Protein AF-E6Q2I5-F1 (afdb_monomer)

Sequence (131 aa):
MRLATWANRQGIAYCTAWRWVRQHRMPMPWSKTPTGTIFVESGTAPEHGAGAVALYARVSSNDRKHDLERQLGRLTEYATRNGMAVLRSVAEIGSGLKGHRPKLRRLLVDPFVQSIATVLRASVRSILNPR

Mean predicted aligned error: 13.49 Å

Organism: NCBI:txid410659

Secondary structure (DSSP, 8-state):
-BHHHHHHHTT--HHHHHHHHHTT--SS-EEE-TTSPEEE--------TT-EEEEEEEESSGGGHHHHHHHHHHHHHHHHHTT-EEEEEEEEE--SSS---HHHHHHHH-TT--EEEE--SS---------

Structure (mmCIF, N/CA/C/O backbone):
data_AF-E6Q2I5-F1
#
_entry.id   AF-E6Q2I5-F1
#
loop_
_atom_site.group_PDB
_atom_site.id
_atom_site.type_symbol
_atom_site.label_atom_id
_atom_site.label_alt_id
_atom_site.label_comp_id
_atom_site.label_asym_id
_atom_site.label_entity_id
_atom_site.label_seq_id
_atom_site.pdbx_PDB_ins_code
_a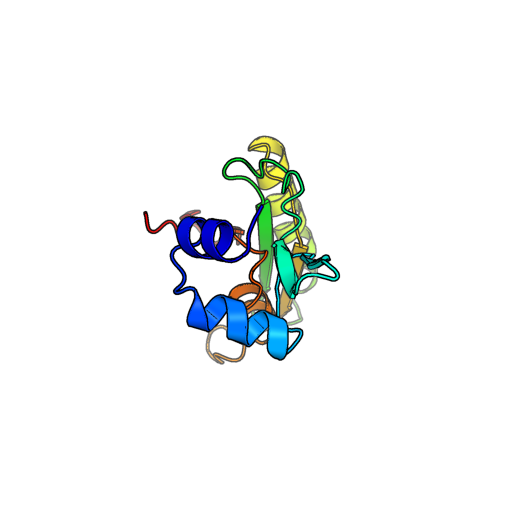tom_site.Cartn_x
_atom_site.Cartn_y
_atom_site.Cartn_z
_atom_site.occupancy
_atom_site.B_iso_or_equiv
_atom_site.auth_seq_id
_atom_site.auth_comp_id
_atom_site.auth_asym_id
_atom_site.auth_atom_id
_atom_site.pdbx_PDB_model_num
ATOM 1 N N . MET A 1 1 ? -13.416 4.262 15.803 1.00 89.12 1 MET A N 1
ATOM 2 C CA . MET A 1 1 ? -14.352 3.137 16.089 1.00 89.12 1 MET A CA 1
ATOM 3 C C . MET A 1 1 ? -13.695 2.090 17.002 1.00 89.12 1 MET A C 1
ATOM 5 O O . MET A 1 1 ? -12.475 2.089 17.087 1.00 89.12 1 MET A O 1
ATOM 9 N N . ARG A 1 2 ? -14.439 1.201 17.690 1.00 91.94 2 ARG A N 1
ATOM 10 C CA . ARG A 1 2 ? -13.824 0.134 18.525 1.00 91.94 2 ARG A CA 1
ATOM 11 C C . ARG A 1 2 ? -13.086 -0.900 17.662 1.00 91.94 2 ARG A C 1
ATOM 13 O O . ARG A 1 2 ? -13.536 -1.190 16.555 1.00 91.94 2 ARG A O 1
ATOM 20 N N . LEU A 1 3 ? -12.027 -1.518 18.196 1.00 90.75 3 LEU A N 1
ATOM 21 C CA . LEU A 1 3 ? -11.241 -2.552 17.499 1.00 90.75 3 LEU A CA 1
ATOM 22 C C . LEU A 1 3 ? -12.091 -3.715 16.966 1.00 90.75 3 LEU A C 1
ATOM 24 O O . LEU A 1 3 ? -11.895 -4.140 15.834 1.00 90.75 3 LEU A O 1
ATOM 28 N N . ALA A 1 4 ? -13.050 -4.209 17.753 1.00 90.81 4 ALA A N 1
ATOM 29 C CA . ALA A 1 4 ? -13.942 -5.292 17.330 1.00 90.81 4 ALA A CA 1
ATOM 30 C C . ALA A 1 4 ? -14.834 -4.885 16.146 1.00 90.81 4 ALA A C 1
ATOM 32 O O . ALA A 1 4 ? -14.985 -5.639 15.189 1.00 90.81 4 ALA A O 1
ATOM 33 N N . THR A 1 5 ? -15.373 -3.664 16.179 1.00 89.62 5 THR A N 1
ATOM 34 C CA . THR A 1 5 ? -16.174 -3.103 15.083 1.00 89.62 5 THR A CA 1
ATOM 35 C C . THR A 1 5 ? -15.336 -2.924 13.820 1.00 89.62 5 THR A C 1
ATOM 37 O O . THR A 1 5 ? -15.795 -3.246 12.729 1.00 89.62 5 THR A O 1
ATOM 40 N N . TRP A 1 6 ? -14.099 -2.445 13.969 1.00 90.06 6 TRP A N 1
ATOM 41 C CA . TRP A 1 6 ? -13.159 -2.312 12.861 1.00 90.06 6 TRP A CA 1
ATOM 42 C C . TRP A 1 6 ? -12.801 -3.673 12.258 1.00 90.06 6 TRP A C 1
ATOM 44 O O . TRP A 1 6 ? -12.902 -3.838 11.049 1.00 90.06 6 TRP A O 1
ATOM 54 N N . ALA A 1 7 ? -12.466 -4.659 13.092 1.00 88.38 7 ALA A N 1
ATOM 55 C CA . ALA A 1 7 ? -12.099 -6.000 12.646 1.00 88.38 7 ALA A CA 1
ATOM 56 C C . ALA A 1 7 ? -13.229 -6.644 11.827 1.00 88.38 7 ALA A C 1
ATOM 58 O O . ALA A 1 7 ? -12.984 -7.125 10.726 1.00 88.38 7 ALA A O 1
ATOM 59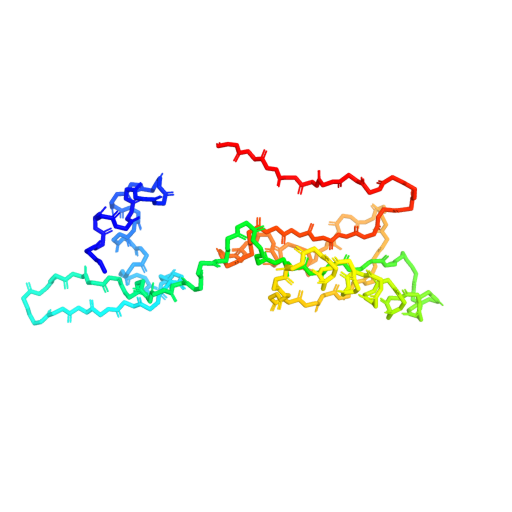 N N . ASN A 1 8 ? -14.473 -6.539 12.309 1.00 87.56 8 ASN A N 1
ATOM 60 C CA . ASN A 1 8 ? -15.649 -7.025 11.589 1.00 87.56 8 ASN A CA 1
ATOM 61 C C . ASN A 1 8 ? -15.828 -6.316 10.231 1.00 87.56 8 ASN A C 1
ATOM 63 O O . ASN A 1 8 ? -15.982 -6.976 9.210 1.00 87.56 8 ASN A O 1
ATOM 67 N N . ARG A 1 9 ? -15.698 -4.980 10.182 1.00 83.69 9 ARG A N 1
ATOM 68 C CA . ARG A 1 9 ? -15.765 -4.220 8.916 1.00 83.69 9 ARG A CA 1
ATOM 69 C C . ARG A 1 9 ? -14.689 -4.617 7.903 1.00 83.69 9 ARG A C 1
ATOM 71 O O . ARG A 1 9 ? -14.936 -4.512 6.711 1.00 83.69 9 ARG A O 1
ATOM 78 N N . GLN A 1 10 ? -13.511 -5.030 8.365 1.00 80.81 10 GLN A N 1
ATOM 79 C CA . GLN A 1 10 ? -12.421 -5.493 7.502 1.00 80.81 10 GLN A CA 1
ATOM 80 C C . GLN A 1 10 ? -12.520 -6.990 7.155 1.00 80.81 10 GLN A C 1
ATOM 82 O O . GLN A 1 10 ? -11.658 -7.500 6.447 1.00 80.81 10 GLN A O 1
ATOM 87 N N . GLY A 1 11 ? -13.514 -7.719 7.680 1.00 80.94 11 GLY A N 1
ATOM 88 C CA . GLY A 1 11 ? -13.620 -9.172 7.506 1.00 80.94 11 GLY A CA 1
ATOM 89 C C . GLY A 1 11 ? -12.541 -9.969 8.252 1.00 80.94 11 GLY A C 1
ATOM 90 O O . GLY A 1 11 ? -12.242 -11.105 7.893 1.00 80.94 11 GLY A O 1
ATOM 91 N N . ILE A 1 12 ? -11.928 -9.388 9.286 1.00 89.00 12 ILE A N 1
ATOM 92 C CA . ILE A 1 12 ? -10.827 -9.990 10.046 1.00 89.00 12 ILE A CA 1
ATOM 93 C C . ILE A 1 12 ? -11.331 -10.423 11.426 1.00 89.00 12 ILE A C 1
ATOM 95 O O . ILE A 1 12 ? -12.037 -9.687 12.116 1.00 89.00 12 ILE A O 1
ATOM 99 N N . ALA A 1 13 ? -10.915 -11.607 11.884 1.00 91.12 13 ALA A N 1
ATOM 100 C CA . ALA A 1 13 ? -11.218 -12.069 13.236 1.00 91.12 13 ALA A CA 1
ATOM 101 C C . ALA A 1 13 ? -10.642 -11.120 14.306 1.00 91.12 13 ALA A C 1
ATOM 103 O O . ALA A 1 13 ? -9.485 -10.694 14.230 1.00 91.12 13 ALA A O 1
ATOM 104 N N . TYR A 1 14 ? -11.416 -10.850 15.363 1.00 93.69 14 TYR A N 1
ATOM 105 C CA . TYR A 1 14 ? -11.007 -9.960 16.458 1.00 93.69 14 TYR A CA 1
ATOM 106 C C . TYR A 1 14 ? -9.650 -10.343 17.072 1.00 93.69 14 TYR A C 1
ATOM 108 O O . TYR A 1 14 ? -8.809 -9.474 17.303 1.00 93.69 14 TYR A O 1
ATOM 116 N N . CYS A 1 15 ? -9.393 -11.640 17.274 1.00 95.00 15 CYS A N 1
ATOM 117 C CA . CYS A 1 15 ? -8.123 -12.134 17.811 1.00 95.00 15 CYS A CA 1
ATOM 118 C C . CYS A 1 15 ? -6.914 -11.726 16.950 1.00 95.00 15 CYS A C 1
ATOM 120 O O . CYS A 1 15 ? -5.850 -11.420 17.492 1.00 95.00 15 CYS A O 1
ATOM 122 N N . THR A 1 16 ? -7.073 -11.681 15.624 1.00 91.25 16 THR A N 1
ATOM 123 C CA . THR A 1 16 ? -6.028 -11.246 14.684 1.00 91.25 16 THR A CA 1
ATOM 124 C C . THR A 1 16 ? -5.772 -9.749 14.818 1.00 91.25 16 THR A C 1
ATOM 126 O O . THR A 1 16 ? -4.626 -9.339 14.996 1.00 91.25 16 THR A O 1
ATOM 129 N N . ALA A 1 17 ? -6.835 -8.940 14.829 1.00 90.94 17 ALA A N 1
ATOM 130 C CA . ALA A 1 17 ? -6.729 -7.495 15.019 1.00 90.94 17 ALA A CA 1
ATOM 131 C C . ALA A 1 17 ? -6.079 -7.142 16.373 1.00 90.94 17 ALA A C 1
ATOM 133 O O . ALA A 1 17 ? -5.212 -6.274 16.456 1.00 90.94 17 ALA A O 1
ATOM 134 N N . TRP A 1 18 ? -6.430 -7.870 17.434 1.00 93.69 18 TRP A N 1
ATOM 135 C CA . TRP A 1 18 ? -5.825 -7.715 18.756 1.00 93.69 18 TRP A CA 1
ATOM 136 C C . TRP A 1 18 ? -4.340 -8.105 18.782 1.00 93.69 18 TRP A C 1
ATOM 138 O O . TRP A 1 18 ? -3.523 -7.415 19.397 1.00 93.69 18 TRP A O 1
ATOM 148 N N . ARG A 1 19 ? -3.957 -9.169 18.063 1.00 94.62 19 ARG A N 1
ATOM 149 C CA . ARG A 1 19 ? -2.552 -9.568 17.902 1.00 94.62 19 ARG A CA 1
ATOM 150 C C . ARG A 1 19 ? -1.738 -8.480 17.197 1.00 94.62 19 ARG A C 1
ATOM 152 O O . ARG A 1 19 ? -0.617 -8.211 17.619 1.00 94.62 19 ARG A O 1
ATOM 159 N N . TRP A 1 20 ? -2.293 -7.831 16.174 1.00 91.75 20 TRP A N 1
ATOM 160 C CA . TRP A 1 20 ? -1.624 -6.730 15.470 1.00 91.75 20 TRP A CA 1
ATOM 161 C C . TRP A 1 20 ? -1.361 -5.532 16.374 1.00 91.75 20 TRP A C 1
ATOM 163 O O . TRP A 1 20 ? -0.260 -4.985 16.340 1.00 91.75 20 TRP A O 1
ATOM 173 N N . VAL A 1 21 ? -2.328 -5.171 17.221 1.00 91.12 21 VAL A N 1
ATOM 174 C CA . VAL A 1 21 ? -2.153 -4.108 18.221 1.00 91.12 21 VAL A CA 1
ATOM 175 C C . VAL A 1 21 ? -1.016 -4.454 19.182 1.00 91.12 21 VAL A C 1
ATOM 177 O O . VAL A 1 21 ? -0.116 -3.643 19.375 1.00 91.12 21 VAL A O 1
ATOM 180 N N . ARG A 1 22 ? -0.996 -5.681 19.724 1.00 92.62 22 ARG A N 1
ATOM 181 C CA . ARG A 1 22 ? 0.083 -6.139 20.621 1.00 92.62 22 ARG A CA 1
ATOM 182 C C . ARG A 1 22 ? 1.466 -6.142 19.974 1.00 92.62 22 ARG A C 1
ATOM 184 O O . ARG A 1 22 ? 2.454 -5.950 20.667 1.00 92.62 22 ARG A O 1
ATOM 191 N N . GLN A 1 23 ? 1.539 -6.400 18.674 1.00 91.62 23 GLN A N 1
ATOM 192 C CA . GLN A 1 23 ? 2.799 -6.442 17.931 1.00 91.62 23 GLN A CA 1
ATOM 193 C C . GLN A 1 23 ? 3.199 -5.077 17.355 1.00 91.62 23 GLN A C 1
ATOM 195 O O . GLN A 1 23 ? 4.193 -5.006 16.640 1.00 91.62 23 GLN A O 1
ATOM 200 N N . HIS A 1 24 ? 2.424 -4.014 17.606 1.00 85.31 24 HIS A N 1
ATOM 201 C CA . HIS A 1 24 ? 2.594 -2.705 16.966 1.00 85.31 24 HIS A CA 1
ATOM 202 C C . HIS A 1 24 ? 2.616 -2.777 15.423 1.00 85.31 24 HIS A C 1
ATOM 204 O O . HIS A 1 24 ? 3.257 -1.971 14.759 1.00 85.31 24 HIS A O 1
ATOM 210 N N . ARG A 1 25 ? 1.890 -3.743 14.839 1.00 84.00 25 ARG A N 1
ATOM 211 C CA . ARG A 1 25 ? 1.756 -3.955 13.381 1.00 84.00 25 ARG A CA 1
ATOM 212 C C . ARG A 1 25 ? 0.407 -3.493 12.841 1.00 84.00 25 ARG A C 1
ATOM 214 O O . ARG A 1 25 ? -0.014 -3.921 11.770 1.00 84.00 25 ARG A O 1
ATOM 221 N N . MET A 1 26 ? -0.309 -2.691 13.619 1.00 82.12 26 MET A N 1
ATOM 222 C CA . MET A 1 26 ? -1.600 -2.160 13.212 1.00 82.12 26 MET A CA 1
ATOM 223 C C . MET A 1 26 ? -1.403 -1.252 11.990 1.00 82.12 26 MET A C 1
ATOM 225 O O . MET A 1 26 ? -0.581 -0.339 12.067 1.00 82.12 26 MET A O 1
ATOM 229 N N . PRO A 1 27 ? -2.120 -1.486 10.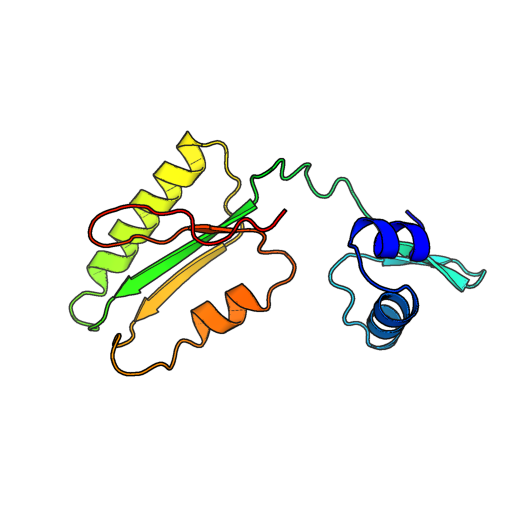877 1.00 76.56 27 PRO A N 1
ATOM 230 C CA . PRO A 1 27 ? -1.994 -0.642 9.696 1.00 76.56 27 PRO A CA 1
ATOM 231 C C . PRO A 1 27 ? -2.567 0.756 9.920 1.00 76.56 27 PRO A C 1
ATOM 233 O O . PRO A 1 27 ? -2.117 1.695 9.291 1.00 76.56 27 PRO A O 1
ATOM 236 N N . MET A 1 28 ? -3.538 0.918 10.819 1.00 78.31 28 MET A N 1
ATOM 237 C CA . MET A 1 28 ? -4.200 2.199 11.059 1.00 78.31 28 MET A CA 1
ATOM 238 C C . MET A 1 28 ? -3.768 2.806 12.394 1.00 78.31 28 MET A C 1
ATOM 240 O O . MET A 1 28 ? -3.481 2.048 13.328 1.00 78.31 28 MET A O 1
ATOM 244 N N . PRO A 1 29 ? -3.787 4.144 12.532 1.00 83.25 29 PRO A N 1
ATOM 245 C CA . PRO A 1 29 ? -3.641 4.789 13.827 1.00 83.25 29 PRO A C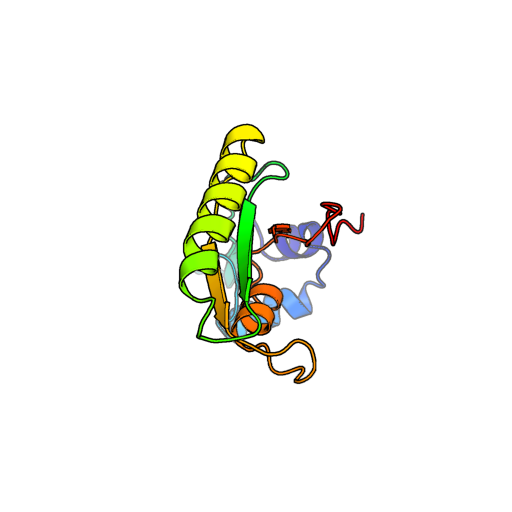A 1
ATOM 246 C C . PRO A 1 29 ? -4.689 4.265 14.813 1.00 83.25 29 PRO A C 1
ATOM 248 O O . PRO A 1 29 ? -5.862 4.054 14.485 1.00 83.25 29 PRO A O 1
ATOM 251 N N . TRP A 1 30 ? -4.251 4.004 16.036 1.00 88.75 30 TRP A N 1
ATOM 252 C CA . TRP A 1 30 ? -5.104 3.522 17.109 1.00 88.75 30 TRP A CA 1
ATOM 253 C C . TRP A 1 30 ? -4.663 4.142 18.425 1.00 88.75 30 TRP A C 1
ATOM 255 O O . TRP A 1 30 ? -3.483 4.403 18.649 1.00 88.75 30 TRP A O 1
ATOM 265 N N . SER A 1 31 ? -5.626 4.333 19.312 1.00 90.31 31 SER A N 1
ATOM 266 C CA . SER A 1 31 ? -5.424 4.794 20.673 1.00 90.31 31 SER A CA 1
ATOM 267 C C . SER A 1 31 ? -6.030 3.788 21.646 1.00 90.31 31 SER A C 1
ATOM 269 O O . SER A 1 31 ? -6.984 3.064 21.342 1.00 90.31 31 SER A O 1
ATOM 271 N N . LYS A 1 32 ? -5.436 3.685 22.834 1.00 91.38 32 LYS A N 1
ATOM 272 C CA . LYS A 1 32 ? -5.947 2.849 23.920 1.00 91.38 32 LYS A CA 1
ATOM 273 C C . LYS A 1 32 ? -6.361 3.761 25.058 1.00 91.38 32 LYS A C 1
ATOM 275 O O . LYS A 1 32 ? -5.563 4.569 25.521 1.00 91.38 32 LYS A O 1
ATOM 280 N N . THR A 1 33 ? -7.604 3.629 25.502 1.00 89.56 33 THR A N 1
ATOM 281 C CA . THR A 1 33 ? -8.084 4.374 26.665 1.00 89.56 33 THR A CA 1
ATOM 282 C C . THR A 1 33 ? -7.414 3.865 27.943 1.00 89.56 33 THR A C 1
ATOM 284 O O . THR A 1 33 ? -6.975 2.709 27.989 1.00 89.56 33 THR A O 1
ATOM 287 N N . PRO A 1 34 ? -7.406 4.662 29.026 1.00 86.69 34 PRO A N 1
ATOM 288 C CA . PRO A 1 34 ? -6.962 4.199 30.343 1.00 86.69 34 PRO A CA 1
ATOM 289 C C . PRO A 1 34 ? -7.703 2.938 30.821 1.00 86.69 34 PRO A C 1
ATOM 291 O O . PRO A 1 34 ? -7.121 2.076 31.467 1.00 86.69 34 PRO A O 1
ATOM 294 N N . THR A 1 35 ? -8.967 2.773 30.413 1.00 86.19 35 THR A N 1
ATOM 295 C CA . THR A 1 35 ? -9.799 1.585 30.681 1.00 86.19 35 THR A CA 1
ATOM 296 C C . THR A 1 35 ? -9.430 0.352 29.846 1.00 86.19 35 THR A C 1
ATOM 298 O O . THR A 1 35 ? -10.049 -0.698 29.974 1.00 86.19 35 THR A O 1
ATOM 301 N N . GLY A 1 36 ? -8.440 0.456 28.959 1.00 85.94 36 GLY A N 1
ATOM 302 C CA . GLY A 1 36 ? -7.941 -0.652 28.151 1.00 85.94 36 GLY A CA 1
ATOM 303 C C . GLY A 1 36 ? -8.693 -0.906 26.845 1.00 85.94 36 GLY A C 1
ATOM 304 O O . GLY A 1 36 ? -8.317 -1.813 26.100 1.00 85.94 36 GLY A O 1
ATOM 305 N N . THR A 1 37 ? -9.706 -0.097 26.530 1.00 89.81 37 THR A N 1
ATOM 306 C CA . THR A 1 37 ? -10.452 -0.211 25.273 1.00 89.81 37 THR A CA 1
ATOM 307 C C . THR A 1 37 ? -9.627 0.360 24.126 1.00 89.81 37 THR A C 1
ATOM 309 O O . THR A 1 37 ? -9.109 1.471 24.209 1.00 89.81 37 THR A O 1
ATOM 312 N N . ILE A 1 38 ? -9.508 -0.407 23.041 1.00 91.62 38 ILE A N 1
ATOM 313 C CA . ILE A 1 38 ? -8.759 0.003 21.851 1.00 91.62 38 ILE A CA 1
ATOM 314 C C . ILE A 1 38 ? -9.718 0.658 20.859 1.00 91.62 38 ILE A C 1
ATOM 316 O O . ILE A 1 38 ? -10.674 0.032 20.379 1.00 91.62 38 ILE A O 1
ATOM 320 N N . PHE A 1 39 ? -9.426 1.912 20.538 1.00 90.44 39 PHE A N 1
ATOM 321 C CA . PHE A 1 39 ? -10.079 2.681 19.497 1.00 90.44 39 PHE A CA 1
ATOM 322 C C . PHE A 1 39 ? -9.160 2.755 18.291 1.00 90.44 39 PHE A C 1
ATOM 324 O O . PHE A 1 39 ? -8.026 3.205 18.374 1.00 90.44 39 PHE A O 1
ATOM 331 N N . VAL A 1 40 ? -9.664 2.298 17.155 1.00 87.75 40 VAL A N 1
ATOM 332 C CA . VAL A 1 40 ? -9.014 2.532 15.874 1.00 87.75 40 VAL A CA 1
ATOM 333 C C . VAL A 1 40 ? -9.511 3.878 15.384 1.00 87.75 40 VAL A C 1
ATOM 335 O O . VAL A 1 40 ? -10.725 4.067 15.204 1.00 87.75 40 VAL A O 1
ATOM 338 N N . GLU A 1 41 ? -8.581 4.803 15.179 1.00 81.00 41 GLU A N 1
ATOM 339 C CA . GLU A 1 41 ? -8.817 6.012 14.410 1.00 81.00 41 GLU A CA 1
ATOM 340 C C . GLU A 1 41 ? -8.922 5.580 12.955 1.00 81.00 41 GLU A C 1
ATOM 342 O O . GLU A 1 41 ? -8.035 5.722 12.119 1.00 81.00 41 GLU A O 1
ATOM 347 N N . SER A 1 42 ? -10.099 5.059 12.629 1.00 63.44 42 SER A N 1
ATOM 348 C CA . SER A 1 42 ? -10.681 5.516 11.400 1.00 63.44 42 SER A CA 1
ATOM 349 C C . SER A 1 42 ? -10.842 7.013 11.608 1.00 63.44 42 SER A C 1
ATOM 351 O O . SER A 1 42 ? -11.838 7.454 12.186 1.00 63.44 42 SER A O 1
ATOM 353 N N . GLY A 1 43 ? -9.920 7.803 11.065 1.00 50.66 43 GLY A N 1
ATOM 354 C CA . GLY A 1 43 ? -10.419 9.006 10.436 1.00 50.66 43 GLY A CA 1
ATOM 355 C C . GLY A 1 43 ? -11.625 8.603 9.573 1.00 50.66 43 GLY A C 1
ATOM 356 O O . GLY A 1 43 ? -11.899 7.426 9.282 1.00 50.66 43 GLY A O 1
ATOM 357 N N . THR A 1 44 ? -12.247 9.559 8.941 1.00 43.31 44 THR A N 1
ATOM 358 C CA . THR A 1 44 ? -12.236 9.345 7.507 1.00 43.31 44 THR A CA 1
ATOM 359 C C . THR A 1 44 ? -10.791 8.919 7.142 1.00 43.31 44 THR A C 1
ATOM 361 O O . THR A 1 44 ? -9.930 9.753 6.894 1.00 43.31 44 THR A O 1
ATOM 364 N N . ALA A 1 45 ? -10.517 7.594 7.059 1.00 42.25 45 ALA A N 1
ATOM 365 C CA . ALA A 1 45 ? -9.933 7.103 5.828 1.00 42.25 45 ALA A CA 1
ATOM 366 C C . ALA A 1 45 ? -10.656 7.981 4.831 1.00 42.25 45 ALA A C 1
ATOM 368 O O . ALA A 1 45 ? -11.901 7.985 4.916 1.00 42.25 45 ALA A O 1
ATOM 369 N N . PRO A 1 46 ? -9.954 8.809 4.030 1.00 39.28 46 PRO A N 1
ATOM 370 C CA . PRO A 1 46 ? -10.629 9.431 2.914 1.00 39.28 46 PRO A CA 1
ATOM 371 C C . PRO A 1 46 ? -11.546 8.342 2.426 1.00 39.28 46 PRO A C 1
ATOM 373 O O . PRO A 1 46 ? -11.139 7.163 2.419 1.00 39.28 46 PRO A O 1
ATOM 376 N N . GLU A 1 47 ? -12.815 8.669 2.258 1.00 41.75 47 GLU A N 1
ATOM 377 C CA . GLU A 1 47 ? -13.645 7.826 1.446 1.00 41.75 47 GLU A CA 1
ATOM 378 C C . GLU A 1 47 ? -12.828 7.734 0.159 1.00 41.75 47 GLU A C 1
ATOM 380 O O . GLU A 1 47 ? -12.894 8.585 -0.717 1.00 41.75 47 GLU A O 1
ATOM 385 N N . HIS A 1 48 ? -11.895 6.782 0.100 1.00 42.56 48 HIS A N 1
ATOM 386 C CA . HIS A 1 48 ? -11.065 6.462 -1.019 1.00 42.56 48 HIS A CA 1
ATOM 387 C C . HIS A 1 48 ? -12.076 5.624 -1.761 1.00 42.56 48 HIS A C 1
ATOM 389 O O . HIS A 1 48 ? -11.961 4.403 -1.794 1.00 42.56 48 HIS A O 1
ATOM 395 N N . GLY A 1 49 ? -13.176 6.276 -2.157 1.00 41.31 49 GLY A N 1
ATOM 396 C CA . GLY A 1 49 ? -14.348 5.679 -2.725 1.00 41.31 49 GLY A CA 1
ATOM 397 C C . GLY A 1 49 ? -13.799 4.995 -3.939 1.00 41.31 49 GLY A C 1
ATOM 398 O O . GLY A 1 49 ? -13.370 5.667 -4.865 1.00 41.31 49 GLY A O 1
ATOM 399 N N . ALA A 1 50 ? -13.635 3.681 -3.854 1.00 49.53 50 ALA A N 1
ATOM 400 C CA . ALA A 1 50 ? -13.083 2.885 -4.932 1.00 49.53 50 ALA A CA 1
ATOM 401 C C . ALA A 1 50 ? -11.770 3.424 -5.581 1.00 49.53 50 ALA A C 1
ATOM 403 O O . ALA A 1 50 ? -11.524 3.127 -6.747 1.00 49.53 50 ALA A O 1
ATOM 404 N N . GLY A 1 51 ? -10.937 4.222 -4.884 1.00 52.75 51 GLY A N 1
ATOM 405 C CA . GLY A 1 51 ? -10.105 5.220 -5.586 1.00 52.75 51 GLY A CA 1
ATOM 406 C C . GLY A 1 51 ? -8.609 5.296 -5.267 1.00 52.75 51 GLY A C 1
ATOM 407 O O . GLY A 1 51 ? -7.887 5.933 -6.030 1.00 52.75 51 GLY A O 1
ATOM 408 N N . ALA A 1 52 ? -8.106 4.694 -4.182 1.00 67.38 52 ALA A N 1
ATOM 409 C CA . ALA A 1 52 ? -6.673 4.760 -3.859 1.00 67.38 52 ALA A CA 1
ATOM 410 C C . ALA A 1 52 ? -5.874 3.747 -4.691 1.00 67.38 52 ALA A C 1
ATOM 412 O O . ALA A 1 52 ? -5.925 2.539 -4.443 1.00 67.38 52 ALA A O 1
ATOM 413 N N . VAL A 1 53 ? -5.122 4.240 -5.674 1.00 81.88 53 VAL A N 1
ATOM 414 C CA . VAL A 1 53 ? -4.383 3.414 -6.633 1.00 81.88 53 VAL A CA 1
ATOM 415 C C . VAL A 1 53 ? -2.874 3.584 -6.473 1.00 81.88 53 VAL A C 1
ATOM 417 O O . VAL A 1 53 ? -2.347 4.695 -6.399 1.00 81.88 53 VAL A O 1
ATOM 420 N N . ALA A 1 54 ? -2.149 2.469 -6.433 1.00 88.50 54 ALA A N 1
ATOM 421 C CA . ALA A 1 54 ? -0.703 2.462 -6.597 1.00 88.50 54 ALA A CA 1
ATOM 422 C C . ALA A 1 54 ? -0.355 2.283 -8.078 1.00 88.50 54 ALA A C 1
ATOM 424 O O . ALA A 1 54 ? -0.876 1.397 -8.752 1.00 88.50 54 ALA A O 1
ATOM 425 N N . LEU A 1 55 ? 0.547 3.106 -8.595 1.00 90.81 55 LEU A N 1
ATOM 426 C CA . LEU A 1 55 ? 1.023 3.022 -9.968 1.00 90.81 55 LEU A CA 1
ATOM 427 C C . LEU A 1 55 ? 2.285 2.164 -10.014 1.00 90.81 55 LEU A C 1
ATOM 429 O O . LEU A 1 55 ? 3.238 2.400 -9.270 1.00 90.81 55 LEU A O 1
ATOM 433 N N . TYR A 1 56 ? 2.311 1.183 -10.910 1.00 91.38 56 TYR A N 1
ATOM 434 C CA . TYR A 1 56 ? 3.446 0.289 -11.097 1.00 91.38 56 TYR A CA 1
ATOM 435 C C . TYR A 1 56 ? 3.868 0.233 -12.568 1.00 91.38 56 TYR A C 1
ATOM 437 O O . TYR A 1 56 ? 3.139 -0.274 -13.424 1.00 91.38 56 TYR A O 1
ATOM 445 N N . ALA A 1 57 ? 5.075 0.716 -12.854 1.00 90.50 57 ALA A N 1
ATOM 446 C CA . ALA A 1 57 ? 5.703 0.659 -14.170 1.00 90.50 57 ALA A CA 1
ATOM 447 C C . ALA A 1 57 ? 6.884 -0.314 -14.165 1.00 90.50 57 ALA A C 1
ATOM 449 O O . ALA A 1 57 ? 7.680 -0.344 -13.219 1.00 90.50 57 ALA A O 1
ATOM 450 N N . ARG A 1 58 ? 7.023 -1.091 -15.247 1.00 89.25 58 ARG A N 1
ATOM 451 C CA . ARG A 1 58 ? 8.100 -2.075 -15.379 1.00 89.25 58 ARG A CA 1
ATOM 452 C C . ARG A 1 58 ? 8.706 -2.090 -16.773 1.00 89.25 58 ARG A C 1
ATOM 454 O O . ARG A 1 58 ? 7.998 -2.150 -17.778 1.00 89.25 58 ARG A O 1
ATOM 461 N N . VAL A 1 59 ? 10.031 -2.193 -16.820 1.00 87.69 59 VAL A N 1
ATOM 462 C CA . VAL A 1 59 ? 10.778 -2.504 -18.045 1.00 87.69 59 VAL A CA 1
ATOM 463 C C . VAL A 1 59 ? 11.697 -3.704 -17.846 1.00 87.69 59 VAL A C 1
ATOM 465 O O . VAL A 1 59 ? 12.127 -4.008 -16.736 1.00 87.69 59 VAL A O 1
ATOM 468 N N . SER A 1 60 ? 11.955 -4.437 -18.928 1.00 81.62 60 SER A N 1
ATOM 469 C CA . SER A 1 60 ? 12.748 -5.671 -18.893 1.00 81.62 60 SER A CA 1
ATOM 470 C C . SER A 1 60 ? 14.258 -5.450 -18.951 1.00 81.62 60 SER A C 1
ATOM 472 O O . SER A 1 60 ? 14.986 -6.316 -18.478 1.00 81.62 60 SER A O 1
ATOM 474 N N . SER A 1 61 ? 14.709 -4.329 -19.525 1.00 80.25 61 SER A N 1
ATOM 475 C CA . SER A 1 61 ? 16.125 -3.958 -19.651 1.00 80.25 61 SER A CA 1
ATOM 476 C C . SER A 1 61 ? 16.356 -2.548 -19.119 1.00 80.25 61 SER A C 1
ATOM 478 O O . SER A 1 61 ? 15.460 -1.703 -19.189 1.00 80.25 61 SER A O 1
ATOM 480 N N . ASN A 1 62 ? 17.571 -2.297 -18.636 1.00 82.19 62 ASN A N 1
ATOM 481 C CA . ASN A 1 62 ? 18.010 -0.979 -18.194 1.00 82.19 62 ASN A CA 1
ATOM 482 C C . ASN A 1 62 ? 18.053 0.034 -19.353 1.00 82.19 62 ASN A C 1
ATOM 484 O O . ASN A 1 62 ? 17.782 1.211 -19.145 1.00 82.19 62 ASN A O 1
ATOM 488 N N . ASP A 1 63 ? 18.259 -0.432 -20.588 1.00 82.38 63 ASP A N 1
ATOM 489 C CA . ASP A 1 63 ? 18.270 0.415 -21.796 1.00 82.38 63 ASP A CA 1
ATOM 490 C C . ASP A 1 63 ? 16.919 1.111 -22.035 1.00 82.38 63 ASP A C 1
ATOM 492 O O . ASP A 1 63 ? 16.824 2.143 -22.695 1.00 82.38 63 ASP A O 1
ATOM 496 N N . ARG A 1 64 ? 15.846 0.562 -21.451 1.00 80.94 64 ARG A N 1
ATOM 497 C CA . ARG A 1 64 ? 14.484 1.107 -21.515 1.00 80.94 64 ARG A CA 1
ATOM 498 C C . ARG A 1 64 ? 14.098 1.877 -20.258 1.00 80.94 64 ARG A C 1
ATOM 500 O O . ARG A 1 64 ? 12.920 2.090 -20.013 1.00 80.94 64 ARG A O 1
ATOM 507 N N . LYS A 1 65 ? 15.056 2.307 -19.435 1.00 83.38 65 LYS A N 1
ATOM 508 C CA . LYS A 1 65 ? 14.767 3.090 -18.224 1.00 83.38 65 LYS A CA 1
ATOM 509 C C . LYS A 1 65 ? 13.962 4.360 -18.530 1.00 83.38 65 LYS A C 1
ATOM 511 O O . LYS A 1 65 ? 13.064 4.690 -17.765 1.00 83.38 65 LYS A O 1
ATOM 516 N N . HIS A 1 66 ? 14.219 5.005 -19.668 1.00 85.06 66 HIS A N 1
ATOM 517 C CA . HIS A 1 66 ? 13.466 6.177 -20.129 1.00 85.06 66 HIS A CA 1
ATOM 518 C C . HIS A 1 66 ? 11.968 5.883 -20.361 1.00 85.06 66 HIS A C 1
ATOM 520 O O . HIS A 1 66 ? 11.126 6.756 -20.164 1.00 85.06 66 HIS A O 1
ATOM 5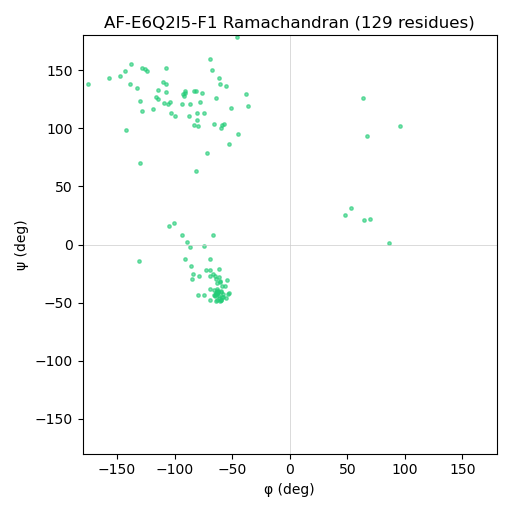26 N N . ASP A 1 67 ? 11.600 4.639 -20.699 1.00 86.50 67 ASP A N 1
ATOM 527 C CA . ASP A 1 67 ? 10.195 4.245 -20.862 1.00 86.50 67 ASP A CA 1
ATOM 528 C C . ASP A 1 67 ? 9.432 4.231 -19.528 1.00 86.50 67 ASP A C 1
ATOM 530 O O . ASP A 1 67 ? 8.203 4.316 -19.536 1.00 86.50 67 ASP A O 1
ATOM 534 N N . LEU A 1 68 ? 10.115 4.112 -18.381 1.00 87.88 68 LEU A N 1
ATOM 535 C CA . LEU A 1 68 ? 9.461 4.050 -17.068 1.00 87.88 68 LEU A CA 1
ATOM 536 C C . LEU A 1 68 ? 8.740 5.352 -16.734 1.00 87.88 68 LEU A C 1
ATOM 538 O O . LEU A 1 68 ? 7.598 5.307 -16.285 1.00 87.88 68 LEU A O 1
ATOM 542 N N . GLU A 1 69 ? 9.380 6.495 -16.978 1.00 86.75 69 GLU A N 1
ATOM 543 C CA . GLU A 1 69 ? 8.779 7.809 -16.729 1.00 86.75 69 GLU A CA 1
ATOM 544 C C . GLU A 1 69 ? 7.556 8.019 -17.617 1.00 86.75 69 GLU A C 1
ATOM 546 O O . GLU A 1 69 ? 6.493 8.411 -17.140 1.00 86.75 69 GLU A O 1
ATOM 551 N N . ARG A 1 70 ? 7.653 7.627 -18.891 1.00 88.06 70 ARG A N 1
ATOM 552 C CA . ARG A 1 70 ? 6.526 7.668 -19.828 1.00 88.06 70 ARG A CA 1
ATOM 553 C C . ARG A 1 70 ? 5.378 6.742 -19.417 1.00 88.06 70 ARG A C 1
ATOM 555 O O . ARG A 1 70 ? 4.212 7.100 -19.576 1.00 88.06 70 ARG A O 1
ATOM 562 N N . GLN A 1 71 ? 5.679 5.544 -18.914 1.00 90.12 71 GLN A N 1
ATOM 563 C CA . GLN A 1 71 ? 4.663 4.623 -18.396 1.00 90.12 71 GLN A CA 1
ATOM 564 C C . GLN A 1 71 ? 3.982 5.185 -17.147 1.00 90.12 71 GLN A C 1
ATOM 566 O O . GLN A 1 71 ? 2.759 5.124 -17.055 1.00 90.12 71 GLN A O 1
ATOM 571 N N . LEU A 1 72 ? 4.750 5.756 -16.216 1.00 90.06 72 LEU A N 1
ATOM 572 C CA . LEU A 1 72 ? 4.201 6.388 -15.020 1.00 90.06 72 LEU A CA 1
ATOM 573 C C . LEU A 1 72 ? 3.350 7.609 -15.366 1.00 90.06 72 LEU A C 1
ATOM 575 O O . LEU A 1 72 ? 2.247 7.706 -14.850 1.00 90.06 72 LEU A O 1
ATOM 579 N N . GLY A 1 73 ? 3.789 8.477 -16.282 1.00 88.12 73 GLY A N 1
ATOM 580 C CA . GLY A 1 73 ? 3.001 9.631 -16.728 1.00 88.12 73 GLY A CA 1
ATOM 581 C C . GLY A 1 73 ? 1.620 9.227 -17.251 1.00 88.12 73 GLY A C 1
ATOM 582 O O . GLY A 1 73 ? 0.605 9.757 -16.811 1.00 88.12 73 GLY A O 1
ATOM 583 N N . ARG A 1 74 ? 1.561 8.186 -18.092 1.00 89.06 74 ARG A N 1
ATOM 584 C CA . ARG A 1 74 ? 0.291 7.624 -18.590 1.00 89.06 74 ARG A CA 1
ATOM 585 C C . ARG A 1 74 ? -0.599 7.066 -17.481 1.00 89.06 74 ARG A C 1
ATOM 587 O O . ARG A 1 74 ? -1.817 7.203 -17.547 1.00 89.06 74 ARG A O 1
ATOM 594 N N . LEU A 1 75 ? -0.003 6.403 -16.492 1.00 89.50 75 LEU A N 1
ATOM 595 C CA . LEU A 1 75 ? -0.729 5.863 -15.344 1.00 89.50 75 LEU A CA 1
ATOM 596 C C . LEU A 1 75 ? -1.266 6.976 -14.438 1.00 89.50 75 LEU A C 1
ATOM 598 O O . LEU A 1 75 ? -2.390 6.869 -13.956 1.00 89.50 75 LEU A O 1
ATOM 602 N N . THR A 1 76 ? -0.502 8.052 -14.257 1.00 87.62 76 THR A N 1
ATOM 603 C CA . THR A 1 76 ? -0.934 9.241 -13.519 1.00 87.62 76 THR A CA 1
ATOM 604 C C . THR A 1 76 ? -2.095 9.918 -14.233 1.00 87.62 76 THR A C 1
ATOM 606 O O . THR A 1 76 ? -3.118 10.169 -13.613 1.00 87.62 76 THR A O 1
ATOM 609 N N . GLU A 1 77 ? -1.995 10.142 -15.545 1.00 88.38 77 GLU A N 1
ATOM 610 C CA . GLU A 1 77 ? -3.103 10.695 -16.332 1.00 88.38 77 GLU A CA 1
ATOM 611 C C . GLU A 1 77 ? -4.361 9.827 -16.244 1.00 88.38 77 GLU A C 1
ATOM 613 O O . GLU A 1 77 ? -5.463 10.351 -16.097 1.00 88.38 77 GLU A O 1
ATOM 618 N N . TYR A 1 78 ? -4.208 8.502 -16.322 1.00 85.50 78 TYR A N 1
ATOM 619 C CA . TYR A 1 78 ? -5.318 7.573 -16.143 1.00 85.50 78 TYR A CA 1
ATOM 620 C C . TYR A 1 78 ? -5.953 7.727 -14.757 1.00 85.50 78 TYR A C 1
ATOM 622 O O . TYR A 1 78 ? -7.174 7.838 -14.668 1.00 85.50 78 TYR A O 1
ATOM 630 N N . ALA A 1 79 ? -5.148 7.770 -13.694 1.00 84.19 79 ALA A N 1
ATOM 631 C CA . ALA A 1 79 ? -5.650 7.943 -12.336 1.00 84.19 79 ALA A CA 1
ATOM 632 C C . ALA A 1 79 ? -6.408 9.271 -12.191 1.00 84.19 79 ALA A C 1
ATOM 634 O O . ALA A 1 79 ? -7.563 9.268 -11.771 1.00 84.19 79 ALA A O 1
ATOM 635 N N . THR A 1 80 ? -5.820 10.378 -12.653 1.00 82.88 80 THR A N 1
ATOM 636 C 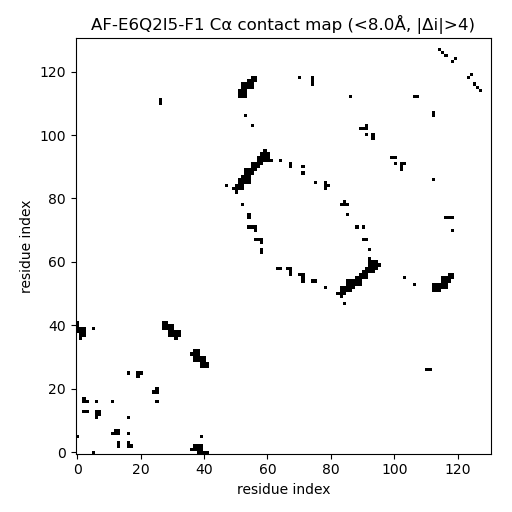CA . THR A 1 80 ? -6.444 11.707 -12.616 1.00 82.88 80 THR A CA 1
ATOM 637 C C . THR A 1 80 ? -7.766 11.744 -13.385 1.00 82.88 80 THR A C 1
ATOM 639 O O . THR A 1 80 ? -8.756 12.249 -12.864 1.00 82.88 80 THR A O 1
ATOM 642 N N . ARG A 1 81 ? -7.829 11.170 -14.597 1.00 81.75 81 ARG A N 1
ATOM 643 C CA . ARG A 1 81 ? -9.070 11.133 -15.400 1.00 81.75 81 ARG A CA 1
ATOM 644 C C . ARG A 1 81 ? -10.187 10.318 -14.753 1.00 81.75 81 ARG A C 1
ATOM 646 O O . ARG A 1 81 ? -11.351 10.616 -14.984 1.00 81.75 81 ARG A O 1
ATOM 653 N N . ASN A 1 82 ? -9.843 9.294 -13.976 1.00 79.81 82 ASN A N 1
ATOM 654 C CA . ASN A 1 82 ? -10.816 8.448 -13.285 1.00 79.81 82 ASN A CA 1
ATOM 655 C C . ASN A 1 82 ? -11.099 8.918 -11.847 1.00 79.81 82 ASN A C 1
ATOM 657 O O . ASN A 1 82 ? -11.749 8.195 -11.098 1.00 79.81 82 ASN A O 1
ATOM 661 N N . GLY A 1 83 ? -10.595 10.090 -11.438 1.00 77.81 83 GLY A N 1
ATOM 662 C CA . GLY A 1 83 ? -10.768 10.601 -10.074 1.00 77.81 83 GLY A CA 1
ATOM 663 C C . GLY A 1 83 ? -10.096 9.736 -9.001 1.00 77.81 83 GLY A C 1
ATOM 664 O O . GLY A 1 83 ? -10.483 9.783 -7.837 1.00 77.81 83 GLY A O 1
ATOM 665 N N . MET A 1 84 ? -9.108 8.924 -9.381 1.00 80.62 84 MET A N 1
ATOM 666 C CA . MET A 1 84 ? -8.387 8.039 -8.471 1.00 80.62 84 MET A CA 1
ATOM 667 C C . MET A 1 84 ? -7.266 8.805 -7.763 1.00 80.62 84 MET A C 1
ATOM 669 O O . MET A 1 84 ? -6.445 9.469 -8.399 1.00 80.62 84 MET A O 1
ATOM 673 N N . ALA A 1 85 ? -7.185 8.660 -6.443 1.00 79.25 85 ALA A N 1
ATOM 674 C CA . ALA A 1 85 ? -6.094 9.198 -5.646 1.00 79.25 85 ALA A CA 1
ATOM 675 C C . ALA A 1 85 ? -4.853 8.303 -5.785 1.00 79.25 85 ALA A C 1
ATOM 677 O O . ALA A 1 85 ? -4.891 7.109 -5.482 1.00 79.25 85 ALA A O 1
ATOM 678 N N . VAL A 1 86 ? -3.730 8.871 -6.227 1.00 82.19 86 VAL A N 1
ATOM 679 C CA . VAL A 1 86 ? -2.473 8.123 -6.348 1.00 82.19 86 VAL A CA 1
ATOM 680 C C . VAL A 1 86 ? -1.802 8.019 -4.982 1.00 82.19 86 VAL A C 1
ATOM 682 O O . VAL A 1 86 ? -1.323 9.013 -4.443 1.00 82.19 86 VAL A O 1
ATOM 685 N N . LEU A 1 87 ? -1.721 6.803 -4.440 1.00 82.12 87 LEU A N 1
ATOM 686 C CA . LEU A 1 87 ? -1.066 6.547 -3.154 1.00 82.12 87 LEU A CA 1
ATOM 687 C C . LEU A 1 87 ? 0.459 6.483 -3.299 1.00 82.12 87 LEU A C 1
ATOM 689 O O . LEU A 1 87 ? 1.210 6.982 -2.462 1.00 82.12 87 LEU A O 1
ATOM 693 N N . ARG A 1 88 ? 0.932 5.803 -4.348 1.00 84.38 88 ARG A N 1
ATOM 694 C CA . ARG A 1 88 ? 2.358 5.548 -4.562 1.00 84.38 88 ARG A CA 1
ATOM 695 C C . ARG A 1 88 ? 2.647 5.274 -6.025 1.00 84.38 88 ARG A C 1
ATOM 697 O O . ARG A 1 88 ? 1.891 4.556 -6.667 1.00 84.38 88 ARG A O 1
ATOM 704 N N . SER A 1 89 ? 3.792 5.743 -6.504 1.00 88.50 89 SER A N 1
ATOM 705 C CA . SER A 1 89 ? 4.299 5.438 -7.844 1.00 88.50 89 SER A CA 1
ATOM 706 C C . SER A 1 89 ? 5.599 4.652 -7.743 1.00 88.50 89 SER A C 1
ATOM 708 O O . SER A 1 89 ? 6.532 5.058 -7.050 1.00 88.50 89 SER A O 1
ATOM 71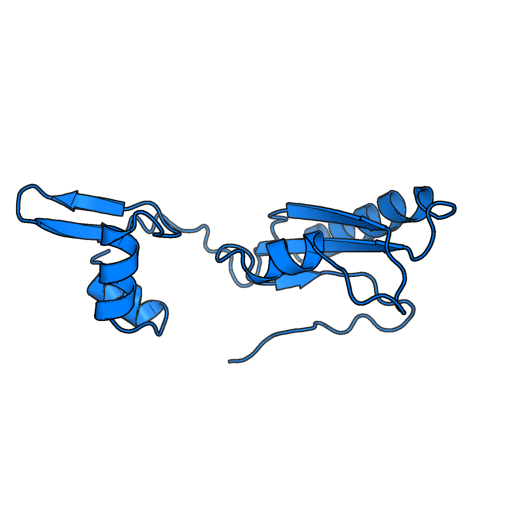0 N N . VAL A 1 90 ? 5.667 3.505 -8.414 1.00 90.81 90 VAL A N 1
ATOM 711 C CA . VAL A 1 90 ? 6.786 2.566 -8.319 1.00 90.81 90 VAL A CA 1
ATOM 712 C C . VAL A 1 90 ? 7.270 2.179 -9.711 1.00 90.81 90 VAL A C 1
ATOM 714 O O . VAL A 1 90 ? 6.522 1.638 -10.519 1.00 90.81 90 VAL A O 1
ATOM 717 N N . ALA A 1 91 ? 8.558 2.406 -9.961 1.00 89.75 91 ALA A N 1
ATOM 718 C CA . ALA A 1 91 ? 9.249 1.981 -11.173 1.00 89.75 91 ALA A CA 1
ATOM 719 C C . ALA A 1 91 ? 10.202 0.814 -10.876 1.00 89.75 91 ALA A C 1
ATOM 721 O O . ALA A 1 91 ? 11.006 0.872 -9.934 1.00 89.75 91 ALA A O 1
ATOM 722 N N . GLU A 1 92 ? 10.146 -0.244 -11.682 1.00 88.94 92 GLU A N 1
ATOM 723 C CA . GLU A 1 92 ? 10.976 -1.439 -11.523 1.00 88.94 92 GLU A CA 1
ATOM 724 C C . GLU A 1 92 ? 11.624 -1.871 -12.846 1.00 88.94 92 GLU A C 1
ATOM 726 O O . GLU A 1 92 ? 10.982 -1.944 -13.892 1.00 88.94 92 GLU A O 1
ATOM 731 N N . ILE A 1 93 ? 12.918 -2.184 -12.793 1.00 87.44 93 ILE A N 1
ATOM 732 C CA . ILE A 1 93 ? 13.657 -2.773 -13.912 1.00 87.44 93 ILE A CA 1
ATOM 733 C C . ILE A 1 93 ? 13.883 -4.235 -13.560 1.00 87.44 93 ILE A C 1
ATOM 735 O O . ILE A 1 93 ? 14.473 -4.543 -12.526 1.00 87.44 93 ILE A O 1
ATOM 739 N N . GLY A 1 94 ? 13.390 -5.140 -14.397 1.00 82.00 94 GLY A N 1
ATOM 740 C CA . GLY A 1 94 ? 13.515 -6.569 -14.154 1.00 82.00 94 GLY A CA 1
ATOM 741 C C . GLY A 1 94 ? 12.970 -7.405 -15.299 1.00 82.00 94 GLY A C 1
ATOM 742 O O . GLY A 1 94 ? 11.904 -7.118 -15.853 1.00 82.00 94 GLY A O 1
ATOM 743 N N . SER A 1 95 ? 13.702 -8.463 -15.647 1.00 71.62 95 SER A N 1
ATOM 744 C CA . SER A 1 95 ? 13.301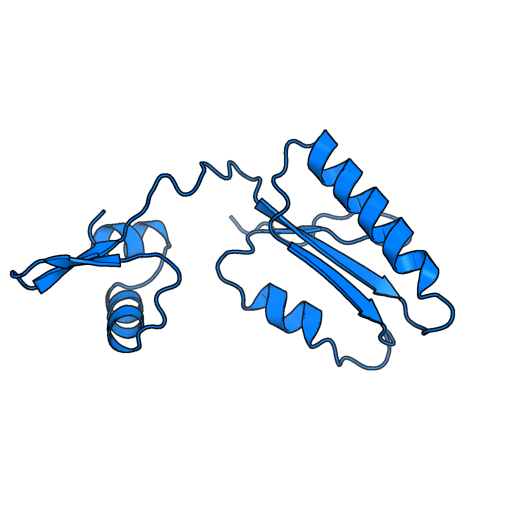 -9.413 -16.685 1.00 71.62 95 SER A CA 1
ATOM 745 C C . SER A 1 95 ? 11.985 -10.107 -16.327 1.00 71.62 95 SER A C 1
ATOM 747 O O . SER A 1 95 ? 11.736 -10.437 -15.172 1.00 71.62 95 SER A O 1
ATOM 749 N N . GLY A 1 96 ? 11.142 -10.367 -17.330 1.00 67.19 96 GLY A N 1
ATOM 750 C CA . GLY A 1 96 ? 9.941 -11.188 -17.148 1.00 67.19 96 GLY A CA 1
ATOM 751 C C . GLY A 1 96 ? 10.264 -12.653 -16.834 1.00 67.19 96 GLY A C 1
ATOM 752 O O . GLY A 1 96 ? 9.467 -13.308 -16.172 1.00 67.19 96 GLY A O 1
ATOM 753 N N . LEU A 1 97 ? 11.445 -13.121 -17.260 1.00 65.69 97 LEU A N 1
ATOM 754 C CA . LEU A 1 97 ? 11.925 -14.497 -17.089 1.00 65.69 97 LEU A CA 1
ATOM 755 C C . LEU A 1 97 ? 12.458 -14.763 -15.676 1.00 65.69 97 LEU A C 1
ATOM 757 O O . LEU A 1 97 ? 12.418 -15.891 -15.200 1.00 65.69 97 LEU A O 1
ATOM 761 N N . LYS A 1 98 ? 12.948 -13.725 -14.986 1.00 65.50 98 LYS A N 1
ATOM 762 C CA . LYS A 1 98 ? 13.389 -13.818 -13.590 1.00 65.50 98 LYS A CA 1
ATOM 763 C C . LYS A 1 98 ? 12.271 -13.271 -12.704 1.00 65.50 98 LYS A C 1
ATOM 765 O O . LYS A 1 98 ? 12.009 -12.075 -12.695 1.00 65.50 98 LYS A O 1
ATOM 770 N N . GLY A 1 99 ? 11.612 -14.139 -11.936 1.00 64.44 99 GLY A N 1
ATOM 771 C CA . GLY A 1 99 ? 10.461 -13.792 -11.082 1.00 64.44 99 GLY A CA 1
ATOM 772 C C . GLY A 1 99 ? 10.759 -12.865 -9.890 1.00 64.44 99 GLY A C 1
ATOM 773 O O . GLY A 1 99 ? 9.897 -12.659 -9.036 1.00 64.44 99 GLY A O 1
ATOM 774 N N . HIS A 1 100 ? 11.967 -12.307 -9.799 1.00 76.06 100 HIS A N 1
ATOM 775 C CA . HIS A 1 100 ? 12.375 -11.443 -8.700 1.00 76.06 100 HIS A CA 1
ATOM 776 C C . HIS A 1 100 ? 11.818 -10.025 -8.894 1.00 76.06 100 HIS A C 1
ATOM 778 O O . HIS A 1 100 ? 12.328 -9.249 -9.699 1.00 76.06 100 HIS A O 1
ATOM 784 N N . ARG A 1 101 ? 10.746 -9.705 -8.157 1.00 83.00 101 ARG A N 1
ATOM 785 C CA . ARG A 1 101 ? 10.051 -8.404 -8.198 1.00 83.00 101 ARG A CA 1
ATOM 786 C C . ARG A 1 101 ? 9.857 -7.833 -6.789 1.00 83.00 101 ARG A C 1
ATOM 788 O O . ARG A 1 101 ? 8.744 -7.873 -6.258 1.00 83.00 101 ARG A O 1
ATOM 795 N N . PRO A 1 102 ? 10.930 -7.391 -6.114 1.00 85.81 102 PRO A N 1
ATOM 796 C CA . PRO A 1 102 ? 10.866 -6.939 -4.729 1.00 85.81 102 PRO A CA 1
ATOM 797 C C . PRO A 1 102 ? 9.981 -5.704 -4.561 1.00 85.81 102 PRO A C 1
ATOM 799 O O . PRO A 1 102 ? 9.320 -5.580 -3.531 1.00 85.81 102 PRO A O 1
ATOM 802 N N . LYS A 1 103 ? 9.924 -4.803 -5.553 1.00 87.94 103 LYS A N 1
ATOM 803 C CA . LYS A 1 103 ? 9.107 -3.589 -5.435 1.00 87.94 103 LYS A CA 1
ATOM 804 C C . LYS A 1 103 ? 7.620 -3.900 -5.590 1.00 87.94 103 LYS A C 1
ATOM 806 O O . LYS A 1 103 ? 6.828 -3.447 -4.768 1.00 87.94 103 LYS A O 1
ATOM 811 N N . LEU A 1 104 ? 7.256 -4.741 -6.561 1.00 86.94 104 LEU A N 1
ATOM 812 C CA . LEU A 1 104 ? 5.882 -5.236 -6.691 1.00 86.94 104 LEU A CA 1
ATOM 813 C C . LEU A 1 104 ? 5.437 -6.034 -5.458 1.00 86.94 104 LEU A C 1
ATOM 815 O O . LEU A 1 104 ? 4.343 -5.820 -4.952 1.00 86.94 104 LEU A O 1
ATOM 819 N N . ARG A 1 105 ? 6.291 -6.923 -4.931 1.00 87.25 105 ARG A N 1
ATOM 820 C CA . ARG A 1 105 ? 5.979 -7.692 -3.713 1.00 87.25 105 ARG A CA 1
ATOM 821 C C . ARG A 1 105 ? 5.712 -6.791 -2.511 1.00 87.25 105 ARG A C 1
ATOM 823 O O . ARG A 1 105 ? 4.794 -7.068 -1.754 1.00 87.25 105 ARG A O 1
ATOM 830 N N . ARG A 1 106 ? 6.483 -5.711 -2.347 1.00 85.62 106 ARG A N 1
ATOM 831 C CA . ARG A 1 106 ? 6.240 -4.726 -1.281 1.00 85.62 106 ARG A CA 1
ATOM 832 C C . ARG A 1 106 ? 4.890 -4.033 -1.438 1.00 85.62 106 ARG A C 1
ATOM 834 O O . ARG A 1 106 ? 4.205 -3.880 -0.440 1.00 85.62 106 ARG A O 1
ATOM 841 N N . LEU A 1 107 ? 4.505 -3.667 -2.663 1.00 85.06 107 LEU A N 1
ATOM 842 C CA . LEU A 1 107 ? 3.188 -3.079 -2.929 1.00 85.06 107 LEU A CA 1
ATOM 843 C C . LEU A 1 107 ? 2.039 -4.041 -2.607 1.00 85.06 107 LEU A C 1
ATOM 845 O O . LEU A 1 107 ? 1.030 -3.608 -2.079 1.00 85.06 107 LEU A O 1
ATOM 849 N N . LEU A 1 108 ? 2.198 -5.336 -2.890 1.00 83.00 108 LEU A N 1
ATOM 850 C CA . LEU A 1 108 ? 1.161 -6.343 -2.627 1.00 83.00 108 LEU A CA 1
ATOM 851 C C . LEU A 1 108 ? 0.973 -6.673 -1.139 1.00 83.00 108 LEU A C 1
ATOM 853 O O . LEU A 1 108 ? -0.067 -7.200 -0.762 1.00 83.00 108 LEU A O 1
ATOM 857 N N . VAL A 1 109 ? 1.981 -6.418 -0.304 1.00 81.62 109 VAL A N 1
ATOM 858 C CA . VAL A 1 109 ? 1.908 -6.630 1.154 1.00 81.62 109 VAL A CA 1
ATOM 859 C C . VAL A 1 109 ? 1.430 -5.365 1.877 1.00 81.62 109 VAL A C 1
ATOM 861 O O . VAL A 1 109 ? 1.105 -5.423 3.061 1.00 81.62 109 VAL A O 1
ATOM 864 N N . ASP A 1 110 ? 1.394 -4.224 1.188 1.00 75.94 110 ASP A N 1
ATOM 865 C CA . ASP A 1 110 ? 1.006 -2.941 1.761 1.00 75.94 110 ASP A CA 1
ATOM 866 C C . ASP A 1 110 ? -0.522 -2.890 1.974 1.00 75.94 110 ASP A C 1
ATOM 868 O O . ASP A 1 110 ? -1.275 -2.887 0.999 1.00 75.94 110 ASP A O 1
ATOM 872 N N . PRO A 1 111 ? -1.006 -2.839 3.230 1.00 69.75 111 PRO A N 1
ATOM 873 C CA . PRO A 1 111 ? -2.435 -2.871 3.532 1.00 69.75 111 PRO A CA 1
ATOM 874 C C . PRO A 1 111 ? -3.175 -1.597 3.099 1.00 69.75 111 PRO A C 1
ATOM 876 O O . PRO A 1 111 ? -4.404 -1.584 3.094 1.00 69.75 111 PRO A O 1
ATOM 879 N N . PHE A 1 112 ? -2.457 -0.526 2.742 1.00 70.25 112 PHE A N 1
ATOM 880 C CA . PHE A 1 112 ? -3.054 0.704 2.221 1.00 70.25 112 PHE A CA 1
ATOM 881 C C . PHE A 1 112 ? -3.295 0.658 0.710 1.00 70.25 112 PHE A C 1
ATOM 883 O O . PHE A 1 112 ? -4.076 1.453 0.185 1.00 70.25 112 PHE A O 1
ATOM 890 N N . VAL A 1 113 ? -2.631 -0.254 -0.003 1.00 75.62 113 VAL A N 1
ATOM 891 C CA . VAL A 1 113 ? -2.771 -0.399 -1.452 1.00 75.62 113 VAL A CA 1
ATOM 892 C C . VAL A 1 113 ? -4.003 -1.249 -1.745 1.00 75.62 113 VAL A C 1
ATOM 894 O O . VAL A 1 113 ? -3.972 -2.470 -1.640 1.00 75.62 113 VAL A O 1
ATOM 897 N N . GLN A 1 114 ? -5.095 -0.598 -2.145 1.00 73.69 114 GLN A N 1
ATOM 898 C CA . GLN A 1 114 ? -6.336 -1.290 -2.515 1.00 73.69 114 GLN A CA 1
ATOM 899 C C . GLN A 1 114 ? -6.338 -1.755 -3.975 1.00 73.69 114 GLN A C 1
ATOM 901 O O . GLN A 1 114 ? -6.981 -2.741 -4.324 1.00 73.69 114 GLN A O 1
ATOM 906 N N . SER A 1 115 ? -5.637 -1.044 -4.857 1.00 79.69 115 SER A N 1
ATOM 907 C CA . SER A 1 115 ? -5.575 -1.348 -6.288 1.00 79.69 115 SER A CA 1
ATOM 908 C C . SER A 1 115 ? -4.219 -0.963 -6.864 1.00 79.69 115 SER A C 1
ATOM 910 O O . SER A 1 115 ? -3.625 0.037 -6.459 1.00 79.69 115 SER A O 1
ATOM 912 N N . ILE A 1 116 ? -3.724 -1.745 -7.829 1.00 85.69 116 ILE A N 1
ATOM 913 C CA . ILE A 1 116 ? -2.465 -1.469 -8.531 1.00 85.69 116 ILE A CA 1
ATOM 914 C C . ILE A 1 116 ? -2.756 -1.276 -10.018 1.00 85.69 116 ILE A C 1
ATOM 916 O O . ILE A 1 116 ? -3.167 -2.210 -10.704 1.00 85.69 116 ILE A O 1
ATOM 920 N N . ALA A 1 117 ? -2.496 -0.078 -10.534 1.00 84.88 117 ALA A N 1
ATOM 921 C CA . ALA A 1 117 ? -2.559 0.205 -11.960 1.00 84.88 117 ALA A CA 1
ATOM 922 C C . ALA A 1 117 ? -1.186 -0.017 -12.603 1.00 84.88 117 ALA A C 1
ATOM 924 O O . ALA A 1 117 ? -0.163 0.492 -12.140 1.00 84.88 117 ALA A O 1
ATOM 925 N N . THR A 1 118 ? -1.156 -0.771 -13.698 1.00 87.31 118 THR A N 1
ATOM 926 C CA . THR A 1 118 ? 0.061 -1.044 -14.466 1.00 87.31 118 THR A CA 1
ATOM 927 C C . THR A 1 118 ? -0.212 -0.968 -15.963 1.00 87.31 118 THR A C 1
ATOM 929 O O . THR A 1 118 ? -1.345 -1.148 -16.411 1.00 87.31 118 THR A O 1
ATOM 932 N N . VAL A 1 119 ? 0.824 -0.695 -16.755 1.00 78.88 119 VAL A N 1
ATOM 933 C CA . VAL A 1 119 ? 0.711 -0.654 -18.215 1.00 78.88 119 VAL A CA 1
ATOM 934 C C . VAL A 1 119 ? 0.939 -2.059 -18.774 1.00 78.88 119 VAL A C 1
ATOM 936 O O . VAL A 1 119 ? 2.061 -2.565 -18.774 1.00 78.88 119 VAL A O 1
ATOM 939 N N . LEU A 1 120 ? -0.115 -2.683 -19.300 1.00 60.69 120 LEU A N 1
ATOM 940 C CA . LEU A 1 120 ? 0.004 -3.856 -20.168 1.00 60.69 120 LEU A CA 1
ATOM 941 C C . LEU A 1 120 ? 0.330 -3.393 -21.594 1.00 60.69 120 LEU A C 1
ATOM 943 O O . LEU A 1 120 ? -0.309 -2.485 -22.131 1.00 60.69 120 LEU A O 1
ATOM 947 N N . ARG A 1 121 ? 1.336 -4.008 -22.228 1.00 50.81 121 ARG A N 1
ATOM 948 C CA . ARG A 1 121 ? 1.515 -3.883 -23.680 1.00 50.81 121 ARG A CA 1
ATOM 949 C C . ARG A 1 121 ? 0.314 -4.573 -24.337 1.00 50.81 121 ARG A C 1
ATOM 951 O O . ARG A 1 121 ? 0.284 -5.793 -24.370 1.00 50.81 121 ARG A O 1
ATOM 958 N N . ALA A 1 122 ? -0.624 -3.757 -24.821 1.00 34.28 122 ALA A N 1
ATOM 959 C CA . ALA A 1 122 ? -1.939 -4.120 -25.354 1.00 34.28 122 ALA A CA 1
ATOM 960 C C . ALA A 1 122 ? -2.888 -4.777 -24.325 1.00 34.28 122 ALA A C 1
ATOM 962 O O . ALA A 1 122 ? -2.564 -5.760 -23.670 1.00 34.28 122 ALA A O 1
ATOM 963 N N . SER A 1 123 ? -4.079 -4.182 -24.211 1.00 32.19 123 SER A N 1
ATOM 964 C CA . SER A 1 123 ? -5.178 -4.477 -23.280 1.00 32.19 123 SER A CA 1
ATOM 965 C C . SER A 1 123 ? -4.908 -4.195 -21.799 1.00 32.19 123 SER A C 1
ATOM 967 O O . SER A 1 123 ? -4.463 -5.043 -21.030 1.00 32.19 123 SER A O 1
ATOM 969 N N . VAL A 1 124 ? -5.297 -2.986 -21.382 1.00 36.28 124 VAL A N 1
ATOM 970 C CA . VAL A 1 124 ? -5.583 -2.637 -19.985 1.00 36.28 124 VAL A CA 1
ATOM 971 C C . VAL A 1 124 ? -6.669 -3.591 -19.476 1.00 36.28 124 VAL A C 1
ATOM 973 O O . VAL A 1 124 ? -7.837 -3.456 -19.828 1.00 36.28 124 VAL A O 1
ATOM 976 N N . ARG A 1 125 ? -6.290 -4.585 -18.672 1.00 35.41 125 ARG A N 1
ATOM 977 C CA . ARG A 1 125 ? -7.220 -5.311 -17.804 1.00 35.41 125 ARG A CA 1
ATOM 978 C C . ARG A 1 125 ? -6.909 -4.899 -16.376 1.00 35.41 125 ARG A C 1
ATOM 980 O O . ARG A 1 125 ? -5.778 -5.055 -15.925 1.00 35.41 125 ARG A O 1
ATOM 987 N N . SER A 1 126 ? -7.917 -4.359 -15.700 1.00 37.81 126 SER A N 1
ATOM 988 C CA . SER A 1 126 ? -7.942 -4.258 -14.244 1.00 37.81 126 SER A CA 1
ATOM 989 C C . SER A 1 126 ? -7.633 -5.645 -13.671 1.00 37.81 126 SER A C 1
ATOM 991 O O . SER A 1 126 ? -8.331 -6.613 -13.976 1.00 37.81 126 SER A O 1
ATOM 993 N N . ILE A 1 127 ? -6.532 -5.765 -12.930 1.00 48.94 127 ILE A N 1
ATOM 994 C CA . ILE A 1 127 ? -6.190 -6.981 -12.199 1.00 48.94 127 ILE A CA 1
ATOM 995 C C . ILE A 1 127 ? -6.531 -6.692 -10.740 1.00 48.94 127 ILE A C 1
ATOM 997 O O . ILE A 1 127 ? -5.857 -5.883 -10.111 1.00 48.94 127 ILE A O 1
ATOM 1001 N N . LEU A 1 128 ? -7.549 -7.415 -10.259 1.00 37.16 128 LEU A N 1
ATOM 1002 C CA . LEU A 1 128 ? -8.081 -7.510 -8.891 1.00 37.16 128 LEU A CA 1
ATOM 1003 C C . LEU A 1 128 ? -9.280 -6.606 -8.579 1.00 37.16 128 LEU A C 1
ATOM 1005 O O . LEU A 1 128 ? -9.150 -5.434 -8.253 1.00 37.16 128 LEU A O 1
ATOM 1009 N N . ASN A 1 129 ? -10.451 -7.243 -8.583 1.00 32.09 129 ASN A N 1
ATOM 1010 C CA . ASN A 1 129 ? -11.549 -6.925 -7.680 1.00 32.09 129 ASN A CA 1
ATOM 1011 C C . ASN A 1 129 ? -12.225 -8.251 -7.278 1.00 32.09 129 ASN A C 1
ATOM 1013 O O . ASN A 1 129 ? -12.971 -8.805 -8.090 1.00 32.09 129 ASN A O 1
ATOM 1017 N N . PRO A 1 130 ? -11.930 -8.842 -6.107 1.00 31.58 130 PRO A N 1
ATOM 1018 C CA . PRO A 1 130 ? -12.816 -9.818 -5.506 1.00 31.58 130 PRO A CA 1
ATOM 1019 C C . PRO A 1 130 ? -13.782 -9.092 -4.561 1.00 31.58 130 PRO A C 1
ATOM 1021 O O . PRO A 1 130 ? -13.367 -8.288 -3.730 1.00 31.58 130 PRO A O 1
ATOM 1024 N N . ARG A 1 131 ? -15.067 -9.376 -4.776 1.00 31.78 131 ARG A N 1
ATOM 1025 C CA . ARG A 1 131 ? -16.207 -8.949 -3.959 1.00 31.78 131 ARG A CA 1
ATOM 1026 C C . ARG A 1 131 ? -16.048 -9.313 -2.488 1.00 31.78 131 ARG A C 1
ATOM 1028 O O . ARG A 1 131 ? -15.447 -10.378 -2.222 1.00 31.78 131 ARG A O 1
#

Nearest PDB structures (foldseek):
  6dgb-assembly1_A  TM=9.103E-01  e=2.858E-05  Mycobacterium tuberculosis
  6dgc-assembly2_C  TM=8.893E-01  e=2.023E-04  Sulfolobus sp. L00 11
  6dgc-assembly2_D  TM=8.848E-01  e=2.461E-04  Sulfolobus sp. L00 11
  6dgc-assembly1_A  TM=8.868E-01  e=3.640E-04  Sulfolobus sp. L00 11
  3lhk-assembly1_B  TM=8.186E-01  e=6.134E-04  Methanocaldococcus jannaschii DSM 2661

InterPro domains:
  IPR006119 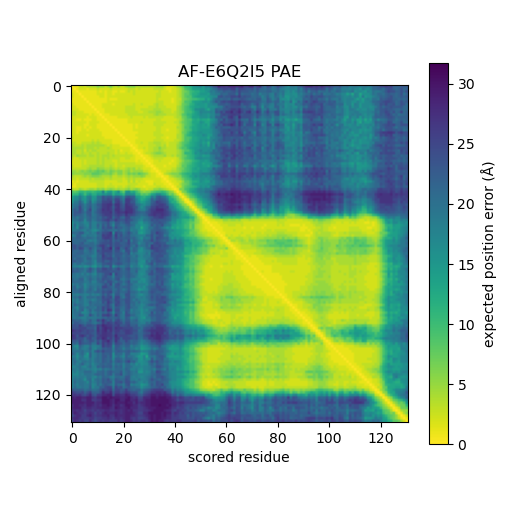Resolvase, N-terminal catalytic domain [PF00239] (53-110)
  IPR006119 Resolvase, N-terminal catalytic domain [PS51736] (52-131)
  IPR036162 Resolvase-like, N-terminal catalytic domain superfamily [G3DSA:3.40.50.1390] (52-127)
  IPR036162 Resolvase-like, N-terminal catalytic domain superfamily [SSF53041] (53-110)
  IPR051491 Site-specific recombinase/transposase-related [PTHR36172] (1-115)

Solvent-accessible surface area (backbone atoms only — not comparable to full-atom values): 7897 Å² total; per-residue (Å²): 81,47,48,60,62,50,18,56,75,70,76,41,58,50,71,57,54,53,48,27,56,77,67,74,61,52,92,58,60,63,49,67,47,98,88,67,52,47,34,32,52,63,55,81,57,69,82,52,69,95,18,41,29,27,37,44,24,76,31,58,46,74,91,43,53,74,53,36,59,58,45,43,51,56,49,50,53,51,30,59,75,69,70,27,46,75,75,45,81,45,79,46,76,43,43,87,87,49,86,74,50,71,68,61,52,52,50,74,69,35,87,80,53,75,35,63,49,60,83,51,92,75,71,83,68,92,68,79,85,83,132

Foldseek 3Di:
DFLCVVCVVVVHDSVVSVVCVVVVNHLFDWDADPVGTIGGPPDPPPCLVVAEEEEEEEDADPVCVVVRVVFQVVVVVVSVVVVHDYPYYDYYHHHPVDPDDVPVVVLVVNPSHPAYFGDDPPDDDGDDDDD

Radius of gyration: 18.21 Å; Cα contacts (8 Å, |Δi|>4): 163; chains: 1; bounding box: 34×26×56 Å

pLDDT: mean 77.68, std 17.3, range [31.58, 95.0]